Protein AF-A0A382TA37-F1 (afdb_monomer_lite)

Foldseek 3Di:
DDDDDDDPDPLSVLLVVLCVVCVVVLVVVVVVCVVVVHDDPCNVVSCVVSCNVVSPPPVVVVD

pLDDT: mean 92.06, std 8.22, range [43.94, 97.0]

Radius of gyration: 13.65 Å; chains: 1; bounding box: 33×24×35 Å

InterPro domains:
  IPR037069 Acyl-CoA dehydrogenase/oxidase, N-terminal domain superfamily [G3DSA:1.10.540.10] (3-63)

Secondary structure (DSSP, 8-state):
--------SHHHHHHHHHHHTTHHHHHHHHHHHHHTT---SHHHHHHHHTTGGGTTS-GGGT-

Structure (mmCIF, N/CA/C/O backbone):
data_AF-A0A382TA37-F1
#
_entry.id   AF-A0A382TA37-F1
#
loop_
_atom_site.group_PDB
_atom_site.id
_atom_site.type_symbol
_atom_site.label_atom_id
_atom_site.label_alt_id
_atom_site.label_comp_id
_atom_site.label_asym_id
_atom_site.label_entity_id
_atom_site.label_seq_id
_atom_site.pdbx_PDB_ins_code
_atom_site.Cartn_x
_atom_site.Cartn_y
_atom_site.Cartn_z
_atom_site.occupancy
_atom_site.B_iso_or_equiv
_atom_site.auth_seq_id
_atom_site.auth_comp_id
_atom_site.auth_asym_id
_atom_site.auth_atom_id
_atom_site.pdbx_PDB_model_num
ATOM 1 N N . MET A 1 1 ? 13.177 16.699 7.771 1.00 43.94 1 MET A N 1
ATOM 2 C CA . MET A 1 1 ? 12.025 16.778 8.695 1.00 43.94 1 MET A CA 1
ATOM 3 C C . MET A 1 1 ? 11.245 15.481 8.585 1.00 43.94 1 MET A C 1
ATOM 5 O O . MET A 1 1 ? 10.853 15.140 7.478 1.00 43.94 1 MET A O 1
ATOM 9 N N . SER A 1 2 ? 11.093 14.738 9.682 1.00 60.66 2 SER A N 1
ATOM 10 C CA . SER A 1 2 ? 10.205 13.570 9.733 1.00 60.66 2 SER A CA 1
ATOM 11 C C . SER A 1 2 ? 8.841 14.046 10.221 1.00 60.66 2 SER A C 1
ATOM 13 O O . SER A 1 2 ? 8.761 14.656 11.286 1.00 60.66 2 SER A O 1
ATOM 15 N N . TYR A 1 3 ? 7.795 13.836 9.427 1.00 72.00 3 TYR A N 1
ATOM 16 C CA . TYR A 1 3 ? 6.422 14.024 9.879 1.00 72.00 3 TYR A CA 1
ATOM 17 C C . TYR A 1 3 ? 5.939 12.689 10.437 1.00 72.00 3 TYR A C 1
ATOM 19 O O . TYR A 1 3 ? 5.839 11.711 9.701 1.00 72.00 3 TYR A O 1
ATOM 27 N N . GLU A 1 4 ? 5.677 12.651 11.740 1.00 82.12 4 GLU A N 1
ATOM 28 C CA . GLU A 1 4 ? 5.152 11.468 12.416 1.00 82.12 4 GLU A CA 1
ATOM 29 C C . GLU A 1 4 ? 3.621 11.455 12.320 1.00 82.12 4 GLU A C 1
ATOM 31 O O . GLU A 1 4 ? 2.952 12.418 12.713 1.00 82.12 4 GLU A O 1
ATOM 36 N N . LEU A 1 5 ? 3.061 10.364 11.795 1.00 86.56 5 LEU A N 1
ATOM 37 C CA . LEU A 1 5 ? 1.617 10.149 11.787 1.00 86.56 5 LEU A CA 1
ATOM 38 C C . LEU A 1 5 ? 1.160 9.758 13.196 1.00 86.56 5 LEU A C 1
ATOM 40 O O . LEU A 1 5 ? 1.682 8.820 13.785 1.00 86.56 5 LEU A O 1
ATOM 44 N N . LYS A 1 6 ? 0.159 10.468 13.729 1.00 91.75 6 LYS A N 1
ATOM 45 C CA . LYS A 1 6 ? -0.415 10.212 15.062 1.00 91.75 6 LYS A CA 1
ATOM 46 C C . LYS A 1 6 ? -1.864 9.737 14.930 1.00 91.75 6 LYS A C 1
ATOM 48 O O . LYS A 1 6 ? -2.777 10.566 15.037 1.00 91.75 6 LYS A O 1
ATOM 53 N N . PRO A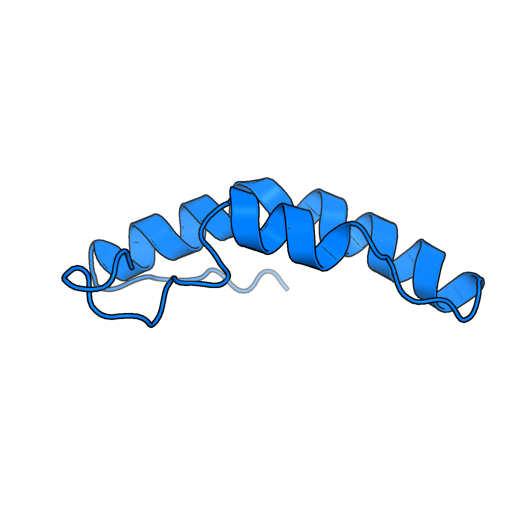 1 7 ? -2.098 8.444 14.633 1.00 93.38 7 PRO A N 1
ATOM 54 C CA . PRO A 1 7 ? -3.448 7.911 14.506 1.00 93.38 7 PRO A CA 1
ATOM 55 C C . PRO A 1 7 ? -4.203 8.031 15.835 1.00 93.38 7 PRO A C 1
ATOM 57 O O . PRO A 1 7 ? -3.655 7.782 16.905 1.00 93.38 7 PRO A O 1
ATOM 60 N N . ARG A 1 8 ? -5.475 8.439 15.763 1.00 97.00 8 ARG A N 1
ATOM 61 C CA . ARG A 1 8 ? -6.355 8.618 16.937 1.00 97.00 8 ARG A CA 1
ATOM 62 C C . ARG A 1 8 ? -7.365 7.487 17.122 1.00 97.00 8 ARG A C 1
ATOM 64 O O . ARG A 1 8 ? -8.120 7.497 18.086 1.00 97.00 8 ARG A O 1
ATOM 71 N N . THR A 1 9 ? -7.415 6.553 16.178 1.00 96.69 9 THR A N 1
ATOM 72 C CA . THR A 1 9 ? -8.357 5.432 16.153 1.00 96.69 9 THR A CA 1
ATOM 73 C C . THR A 1 9 ? -7.598 4.140 15.885 1.00 96.69 9 THR A C 1
ATOM 75 O O . THR A 1 9 ? -6.556 4.161 15.230 1.00 96.69 9 THR A O 1
ATOM 78 N N . GLU A 1 10 ? -8.139 3.008 16.334 1.00 95.12 10 GLU A N 1
ATOM 79 C CA . GLU A 1 10 ? -7.565 1.686 16.044 1.00 95.12 10 GLU A CA 1
ATOM 80 C C . GLU A 1 10 ? -7.478 1.415 14.535 1.00 95.12 10 GLU A C 1
ATOM 82 O O . GLU A 1 10 ? -6.485 0.877 14.055 1.00 95.12 10 GLU A O 1
ATOM 87 N N . ALA A 1 11 ? -8.487 1.843 13.768 1.00 95.31 11 ALA A N 1
ATOM 88 C CA . ALA A 1 11 ? -8.460 1.767 12.307 1.00 95.31 11 ALA A CA 1
ATOM 89 C C . ALA A 1 11 ? -7.300 2.588 11.715 1.00 95.31 11 ALA A C 1
ATOM 91 O O . ALA A 1 11 ? -6.603 2.123 10.817 1.00 95.31 11 ALA A O 1
ATOM 92 N N . GLY A 1 12 ? -7.039 3.778 12.263 1.00 95.62 12 GLY A N 1
ATOM 93 C CA . GLY A 1 12 ? -5.897 4.599 11.871 1.00 95.62 12 GLY A CA 1
ATOM 94 C C . GLY A 1 12 ? -4.553 3.945 12.194 1.00 95.62 12 GLY A C 1
ATOM 95 O O . GLY A 1 12 ? -3.634 4.050 11.389 1.00 95.62 12 GLY A O 1
ATOM 96 N N . VAL A 1 13 ? -4.436 3.248 13.330 1.00 96.06 13 VAL A N 1
ATOM 97 C CA . VAL A 1 13 ? -3.220 2.490 13.681 1.00 96.06 13 VAL A CA 1
ATOM 98 C C . VAL A 1 13 ? -2.971 1.394 12.645 1.00 96.06 13 VAL A C 1
ATOM 100 O O . VAL A 1 13 ? -1.897 1.355 12.050 1.00 96.06 13 VAL A O 1
ATOM 103 N N . LYS A 1 14 ? -3.993 0.584 12.340 1.00 94.81 14 LYS A N 1
ATOM 104 C CA . LYS A 1 14 ? -3.910 -0.479 11.321 1.00 94.81 14 LYS A CA 1
ATOM 105 C C . LYS A 1 14 ? -3.527 0.060 9.942 1.00 94.81 14 LYS A C 1
ATOM 107 O O . LYS A 1 14 ? -2.739 -0.558 9.233 1.00 94.81 14 LYS A O 1
ATOM 112 N N . PHE A 1 15 ? -4.058 1.222 9.565 1.00 95.31 15 PHE A N 1
ATOM 113 C CA . PHE A 1 15 ? -3.705 1.883 8.310 1.00 95.31 15 PHE A CA 1
ATOM 114 C C . PHE A 1 15 ? -2.233 2.308 8.263 1.00 95.31 15 PHE A C 1
ATOM 116 O O . PHE A 1 15 ? -1.560 2.068 7.260 1.00 95.31 15 PHE A O 1
ATOM 123 N N . VAL A 1 16 ? -1.720 2.915 9.338 1.00 94.75 16 VAL A N 1
ATOM 124 C CA . VAL A 1 16 ? -0.306 3.311 9.414 1.00 94.75 16 VAL A CA 1
ATOM 125 C C . VAL A 1 16 ? 0.595 2.080 9.308 1.00 94.75 16 VAL A C 1
ATOM 127 O O . VAL A 1 16 ? 1.495 2.068 8.471 1.00 94.75 16 VAL A O 1
ATOM 130 N N . GLU A 1 17 ? 0.293 1.009 10.046 1.00 93.69 17 GLU A N 1
ATOM 131 C CA . GLU A 1 17 ? 1.029 -0.261 9.957 1.00 93.69 17 GLU A CA 1
ATOM 132 C C . GLU A 1 17 ? 0.998 -0.863 8.540 1.00 93.69 17 GLU A C 1
ATOM 134 O O . GLU A 1 17 ? 2.007 -1.378 8.052 1.00 93.69 17 GLU A O 1
ATOM 139 N N . ALA A 1 18 ? -0.146 -0.797 7.852 1.00 94.38 18 ALA A N 1
ATOM 140 C CA . ALA A 1 18 ? -0.281 -1.265 6.474 1.00 94.38 18 ALA A CA 1
ATOM 141 C C . ALA A 1 18 ? 0.586 -0.454 5.494 1.00 94.38 18 ALA A C 1
ATOM 143 O O . ALA A 1 18 ? 1.220 -1.035 4.608 1.00 94.38 18 ALA A O 1
ATOM 144 N N . ILE A 1 19 ? 0.659 0.871 5.666 1.00 94.19 19 ILE A N 1
ATOM 145 C CA . 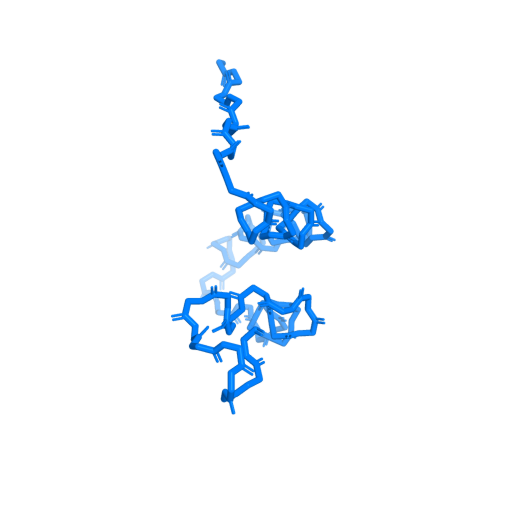ILE A 1 19 ? 1.520 1.747 4.858 1.00 94.19 19 ILE A CA 1
ATOM 146 C C . ILE A 1 19 ? 2.997 1.461 5.111 1.00 94.19 19 ILE A C 1
ATOM 148 O O . ILE A 1 19 ? 3.770 1.383 4.154 1.00 94.19 19 ILE A O 1
ATOM 152 N N . GLU A 1 20 ? 3.404 1.289 6.368 1.00 93.25 20 GLU A N 1
ATOM 153 C CA . GLU A 1 20 ? 4.809 1.051 6.722 1.00 93.25 20 GLU A CA 1
ATOM 154 C C . GLU A 1 20 ? 5.384 -0.200 6.043 1.00 93.25 20 GLU A C 1
ATOM 156 O O . GLU A 1 20 ? 6.561 -0.219 5.681 1.00 93.25 20 GLU A O 1
ATOM 161 N N . ARG A 1 21 ? 4.543 -1.205 5.762 1.00 92.75 21 ARG A N 1
ATOM 162 C CA . ARG A 1 21 ? 4.937 -2.427 5.037 1.00 92.75 21 ARG A CA 1
ATOM 163 C C . ARG A 1 21 ? 5.280 -2.198 3.567 1.00 92.75 21 ARG A C 1
ATOM 165 O O . ARG A 1 21 ? 6.031 -2.986 3.000 1.00 92.75 21 ARG A O 1
ATOM 172 N N . VAL A 1 22 ? 4.729 -1.161 2.937 1.00 94.75 22 VAL A N 1
ATOM 173 C CA . VAL A 1 22 ? 4.885 -0.932 1.489 1.00 94.75 22 VAL A CA 1
ATOM 174 C C . VAL A 1 22 ? 5.709 0.309 1.165 1.00 94.75 22 VAL A C 1
ATOM 176 O O . VAL A 1 22 ? 6.393 0.325 0.144 1.00 94.75 22 VAL A O 1
ATOM 179 N N . ILE A 1 23 ? 5.715 1.327 2.033 1.00 93.56 23 ILE A N 1
ATOM 180 C CA . ILE A 1 23 ? 6.220 2.674 1.720 1.00 93.56 23 ILE A CA 1
ATOM 181 C C . ILE A 1 23 ? 7.662 2.698 1.198 1.00 93.56 23 ILE A C 1
ATOM 183 O O . ILE A 1 23 ? 7.969 3.467 0.287 1.00 93.56 23 ILE A O 1
ATOM 187 N N . THR A 1 24 ? 8.541 1.846 1.729 1.00 93.00 24 THR A N 1
ATOM 188 C 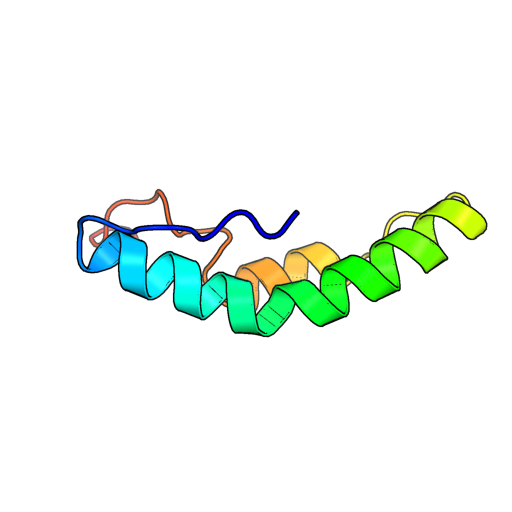CA . THR A 1 24 ? 9.939 1.751 1.282 1.00 93.00 24 THR A CA 1
ATOM 189 C C . THR A 1 24 ? 10.028 1.271 -0.166 1.00 93.00 24 THR A C 1
ATOM 191 O O . THR A 1 24 ? 10.750 1.864 -0.967 1.00 93.00 24 THR A O 1
ATOM 194 N N . ASN A 1 25 ? 9.245 0.252 -0.530 1.00 93.31 25 ASN A N 1
ATOM 195 C CA . ASN A 1 25 ? 9.212 -0.275 -1.893 1.00 93.31 25 ASN A CA 1
ATOM 196 C C . ASN A 1 25 ? 8.603 0.745 -2.858 1.00 93.31 25 ASN A C 1
ATOM 198 O O . ASN A 1 25 ? 9.204 1.019 -3.897 1.00 93.31 25 ASN A O 1
ATOM 202 N N . LEU A 1 26 ? 7.473 1.365 -2.490 1.00 94.69 26 LEU A N 1
ATOM 203 C CA . LEU A 1 26 ? 6.818 2.366 -3.342 1.00 94.69 26 LEU A CA 1
ATOM 204 C C . LEU A 1 26 ? 7.750 3.561 -3.606 1.00 94.69 26 LEU A C 1
ATOM 206 O O . LEU A 1 26 ? 7.834 4.039 -4.734 1.00 94.69 26 LEU A O 1
ATOM 210 N N . ARG A 1 27 ? 8.508 4.017 -2.595 1.00 93.75 27 ARG A N 1
ATOM 211 C CA . ARG A 1 27 ? 9.493 5.104 -2.755 1.00 93.75 27 ARG A CA 1
ATOM 212 C C . ARG A 1 27 ? 10.618 4.746 -3.721 1.00 93.75 27 ARG A C 1
ATOM 214 O O . ARG A 1 27 ? 10.950 5.557 -4.581 1.00 93.75 27 ARG A O 1
ATOM 221 N N . ASN A 1 28 ? 11.188 3.549 -3.596 1.00 93.44 28 ASN A N 1
ATOM 222 C CA . ASN A 1 28 ? 12.257 3.102 -4.490 1.00 93.44 28 ASN A CA 1
ATOM 223 C C . ASN A 1 28 ? 11.763 2.997 -5.939 1.00 93.44 28 ASN A C 1
ATOM 225 O O . ASN A 1 28 ? 12.440 3.455 -6.859 1.00 93.44 28 ASN A O 1
ATOM 229 N N . ARG A 1 29 ? 10.560 2.448 -6.145 1.00 94.62 29 ARG A N 1
ATOM 230 C CA . ARG A 1 29 ? 9.977 2.307 -7.485 1.00 94.62 29 ARG A CA 1
ATOM 231 C C . ARG A 1 29 ? 9.528 3.633 -8.085 1.00 94.62 29 ARG A C 1
ATOM 233 O O . ARG A 1 29 ? 9.643 3.794 -9.296 1.00 94.62 29 ARG A O 1
ATOM 240 N N . ALA A 1 30 ? 9.089 4.595 -7.272 1.00 94.38 30 ALA A N 1
ATOM 241 C CA . ALA A 1 30 ? 8.756 5.938 -7.744 1.00 94.38 30 ALA A CA 1
ATOM 242 C C . ALA A 1 30 ? 9.959 6.612 -8.422 1.00 94.38 30 ALA A C 1
ATOM 244 O O . ALA A 1 30 ? 9.813 7.148 -9.516 1.00 94.38 30 ALA A O 1
ATOM 245 N N . LEU A 1 31 ? 11.153 6.513 -7.824 1.00 92.94 31 LEU A N 1
ATOM 246 C CA . LEU A 1 31 ? 12.382 7.053 -8.414 1.00 92.94 31 LEU A CA 1
ATOM 247 C C . LEU A 1 31 ? 12.722 6.390 -9.760 1.00 92.94 31 LEU A C 1
ATOM 249 O O . LEU A 1 31 ? 13.043 7.077 -10.724 1.00 92.94 31 LEU A O 1
ATOM 253 N N . ILE A 1 32 ? 12.633 5.059 -9.834 1.00 93.94 32 ILE A N 1
ATOM 254 C CA . ILE A 1 32 ? 12.923 4.295 -11.061 1.00 93.94 32 ILE A CA 1
ATOM 255 C C . ILE A 1 32 ? 11.902 4.619 -12.162 1.00 93.94 32 ILE A C 1
ATOM 257 O O . ILE A 1 32 ? 12.257 4.788 -13.327 1.00 93.94 32 ILE A O 1
ATOM 261 N N . SER A 1 33 ? 10.627 4.711 -11.790 1.00 95.38 33 SER A N 1
ATOM 262 C CA . SER A 1 33 ? 9.525 4.983 -12.716 1.00 95.38 33 SER A CA 1
ATOM 263 C C . SER A 1 33 ? 9.633 6.370 -13.334 1.00 95.38 33 SER A C 1
ATOM 265 O O . SER A 1 33 ? 9.436 6.507 -14.541 1.00 95.38 33 SER A O 1
ATOM 267 N N . ASP A 1 34 ? 10.004 7.364 -12.522 1.00 95.62 34 ASP A N 1
ATOM 268 C CA . ASP A 1 34 ? 10.267 8.737 -12.954 1.00 95.62 34 ASP A CA 1
ATOM 269 C C . ASP A 1 34 ? 11.411 8.789 -13.980 1.00 95.62 34 ASP A C 1
ATOM 271 O O . ASP A 1 34 ? 11.227 9.285 -15.092 1.00 95.62 34 ASP A O 1
ATOM 275 N N . GLN A 1 35 ? 12.549 8.151 -13.673 1.00 95.62 35 GLN A N 1
ATOM 276 C CA . GLN A 1 35 ? 13.705 8.073 -14.580 1.00 95.62 35 GLN A CA 1
ATOM 277 C C . GLN A 1 35 ? 13.373 7.420 -15.929 1.00 95.62 35 GLN A C 1
ATOM 279 O O . GLN A 1 35 ? 13.920 7.810 -16.959 1.00 95.62 35 GLN A O 1
ATOM 284 N N . ASN A 1 36 ? 12.466 6.444 -15.927 1.00 96.00 36 ASN A N 1
ATOM 285 C CA . ASN A 1 36 ? 12.098 5.674 -17.112 1.00 96.00 36 ASN A CA 1
ATOM 286 C C . A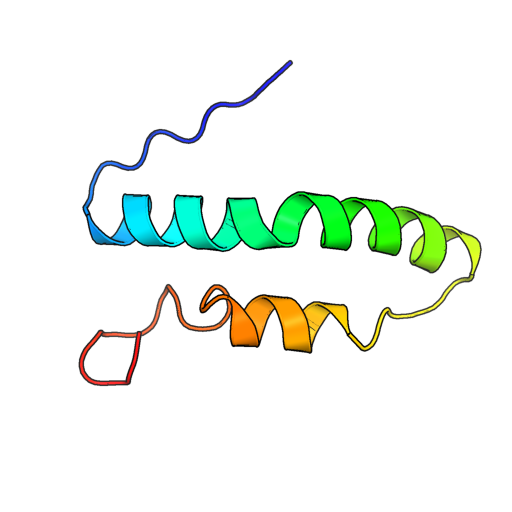SN A 1 36 ? 10.839 6.193 -17.822 1.00 96.00 36 ASN A C 1
ATOM 288 O O . ASN A 1 36 ? 10.420 5.590 -18.809 1.00 96.00 36 ASN A O 1
ATOM 292 N N . SER A 1 37 ? 10.218 7.277 -17.335 1.00 96.00 37 SER A N 1
ATOM 293 C CA . SER A 1 37 ? 8.933 7.786 -17.849 1.00 96.00 37 SER A CA 1
ATOM 294 C C . SER A 1 37 ? 7.863 6.688 -17.961 1.00 96.00 37 SER A C 1
ATOM 296 O O . SER A 1 37 ? 7.180 6.554 -18.977 1.00 96.00 37 SER A O 1
ATOM 298 N N . SER A 1 38 ? 7.744 5.866 -16.917 1.00 95.94 38 SER A N 1
ATOM 299 C CA . SER A 1 38 ? 6.890 4.672 -16.904 1.00 95.94 38 SER A CA 1
ATOM 300 C C . SER A 1 38 ? 5.981 4.631 -15.677 1.00 95.94 38 SER A C 1
ATOM 302 O O . SER A 1 38 ? 6.211 5.330 -14.694 1.00 95.94 38 SER A O 1
ATOM 304 N N . ILE A 1 39 ? 4.929 3.813 -15.740 1.00 92.50 39 ILE A N 1
ATOM 305 C CA . ILE A 1 39 ? 4.073 3.509 -14.590 1.00 92.50 39 ILE A CA 1
ATOM 306 C C . ILE A 1 39 ? 4.535 2.183 -13.990 1.00 92.50 39 ILE A C 1
ATOM 308 O O . ILE A 1 39 ? 4.598 1.178 -14.698 1.00 92.50 39 ILE A O 1
ATOM 312 N N . ASP A 1 40 ? 4.790 2.164 -12.682 1.00 94.00 40 ASP A N 1
ATOM 313 C CA . ASP A 1 40 ? 5.030 0.922 -11.950 1.00 94.00 40 ASP A CA 1
ATOM 314 C C . ASP A 1 40 ? 3.728 0.125 -11.803 1.00 94.00 40 ASP A C 1
ATOM 316 O O . ASP A 1 40 ? 2.799 0.538 -11.103 1.00 94.00 40 ASP A O 1
ATOM 320 N N . VAL A 1 41 ? 3.652 -1.017 -12.485 1.00 91.06 41 VAL A N 1
ATOM 321 C CA . VAL A 1 41 ? 2.451 -1.869 -12.510 1.00 91.06 41 VAL A CA 1
ATOM 322 C C . VAL A 1 41 ? 2.215 -2.601 -11.186 1.00 91.06 41 VAL A C 1
ATOM 324 O O . VAL A 1 41 ? 1.072 -2.908 -10.844 1.00 91.06 41 VAL A O 1
ATOM 327 N N . ASP A 1 42 ? 3.275 -2.827 -10.411 1.00 94.19 42 ASP A N 1
ATOM 328 C CA . ASP A 1 42 ? 3.218 -3.568 -9.151 1.00 94.19 42 ASP A CA 1
ATOM 329 C C . ASP A 1 42 ? 2.771 -2.684 -7.976 1.00 94.19 42 ASP A C 1
ATOM 331 O O . ASP A 1 42 ? 2.256 -3.182 -6.974 1.00 94.19 42 ASP A O 1
ATOM 335 N N . ASN A 1 43 ? 2.884 -1.361 -8.117 1.00 92.62 43 ASN A N 1
ATOM 336 C CA . ASN A 1 43 ? 2.549 -0.352 -7.110 1.00 92.62 43 ASN A CA 1
ATOM 337 C C . ASN A 1 43 ? 1.131 -0.540 -6.548 1.00 92.62 43 ASN A C 1
ATOM 339 O O . ASN A 1 43 ? 0.912 -0.574 -5.336 1.00 92.62 43 ASN A O 1
ATOM 343 N N . PHE A 1 44 ? 0.149 -0.715 -7.438 1.00 91.62 44 PHE A N 1
ATOM 344 C CA . PHE A 1 44 ? -1.241 -0.924 -7.034 1.00 91.62 44 PHE A CA 1
ATOM 345 C C . PHE A 1 44 ? -1.461 -2.297 -6.394 1.00 91.62 44 PHE A C 1
ATOM 347 O O . PHE A 1 44 ? -2.202 -2.411 -5.416 1.00 91.62 44 PHE A O 1
ATOM 354 N N . SER A 1 45 ? -0.808 -3.338 -6.916 1.00 94.69 45 SER A N 1
ATOM 355 C CA . SER A 1 45 ? -0.911 -4.690 -6.363 1.00 94.69 45 SER A CA 1
ATOM 356 C C . SER A 1 45 ? -0.398 -4.743 -4.923 1.00 94.69 45 SER A C 1
ATOM 358 O O . SER A 1 45 ? -1.047 -5.339 -4.058 1.00 94.69 45 SER A O 1
ATOM 360 N N . ASP A 1 46 ? 0.702 -4.047 -4.640 1.00 95.06 46 ASP A N 1
ATOM 361 C CA . ASP A 1 46 ? 1.286 -3.968 -3.303 1.00 95.06 46 ASP A CA 1
ATOM 362 C C . ASP A 1 46 ? 0.384 -3.195 -2.336 1.00 95.06 46 ASP A C 1
ATOM 364 O O . ASP A 1 46 ? 0.115 -3.678 -1.235 1.00 95.06 46 ASP A O 1
ATOM 368 N N . MET A 1 47 ? -0.166 -2.047 -2.758 1.00 94.19 47 MET A N 1
ATOM 369 C CA . MET A 1 47 ? -1.146 -1.291 -1.959 1.00 94.19 47 MET A CA 1
ATOM 370 C C . MET A 1 47 ? -2.425 -2.088 -1.677 1.00 94.19 47 MET A C 1
ATOM 372 O O . MET A 1 47 ? -3.038 -1.938 -0.618 1.00 94.19 47 MET A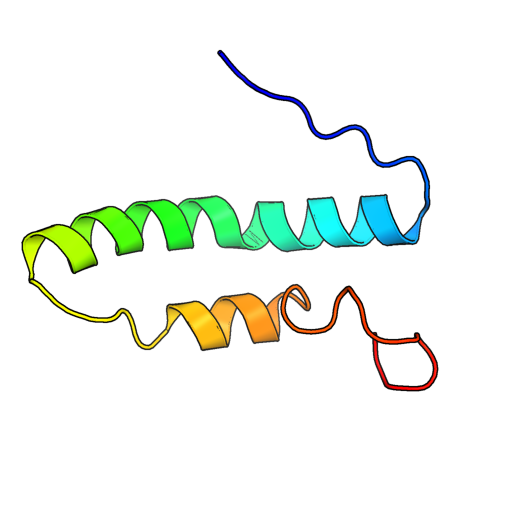 O 1
ATOM 376 N N . ARG A 1 48 ? -2.850 -2.930 -2.621 1.00 93.56 48 ARG A N 1
ATOM 377 C CA . ARG A 1 48 ? -4.015 -3.800 -2.445 1.00 93.56 48 ARG A CA 1
ATOM 378 C C . ARG A 1 48 ? -3.725 -4.937 -1.476 1.00 93.56 48 ARG A C 1
ATOM 380 O O . ARG A 1 48 ? -4.525 -5.199 -0.585 1.00 93.56 48 ARG A O 1
ATOM 387 N N . THR A 1 49 ? -2.576 -5.588 -1.625 1.00 93.50 49 THR A N 1
ATOM 388 C CA . THR A 1 49 ? -2.169 -6.717 -0.774 1.00 93.50 49 THR A CA 1
ATOM 389 C C . THR A 1 49 ? -1.916 -6.276 0.667 1.00 93.50 49 THR A C 1
ATOM 391 O O . THR A 1 49 ? -2.186 -7.032 1.598 1.00 93.50 49 THR A O 1
ATOM 394 N N . SER A 1 50 ? -1.456 -5.040 0.876 1.00 93.31 50 SER A N 1
ATOM 395 C CA . SER A 1 50 ? -1.294 -4.468 2.215 1.00 93.31 50 SER A CA 1
ATOM 396 C C . SER A 1 50 ? -2.600 -3.990 2.860 1.00 93.31 50 SER A C 1
ATOM 398 O O . SER A 1 50 ? -2.590 -3.681 4.048 1.00 93.31 50 SER A O 1
ATOM 400 N N . GLY A 1 51 ? -3.713 -3.933 2.117 1.00 93.44 51 GLY A N 1
ATOM 401 C CA . GLY A 1 51 ? -5.000 -3.409 2.593 1.00 93.44 51 GLY A CA 1
ATOM 402 C C . GLY A 1 51 ? -5.116 -1.880 2.549 1.00 93.44 51 GLY A C 1
ATOM 403 O O . GLY A 1 51 ? -6.151 -1.325 2.910 1.00 93.44 51 GLY A O 1
ATOM 404 N N . VAL A 1 52 ? -4.091 -1.171 2.063 1.00 95.31 52 VAL A N 1
ATOM 405 C CA . VAL A 1 52 ? -4.104 0.299 1.949 1.00 95.31 52 VAL A CA 1
ATOM 406 C C . VAL A 1 52 ? -5.193 0.770 0.984 1.00 95.31 52 VAL A C 1
ATOM 408 O O . VAL A 1 52 ? -5.859 1.769 1.252 1.00 95.31 52 VAL A O 1
ATOM 411 N N . SER A 1 53 ? -5.427 0.043 -0.113 1.00 94.38 53 SER A N 1
ATOM 412 C CA . SER A 1 53 ? -6.423 0.437 -1.122 1.00 94.38 53 SER A CA 1
ATOM 413 C C . SER A 1 53 ? -7.872 0.407 -0.621 1.00 94.38 53 SER A C 1
ATOM 415 O O . SER A 1 53 ? -8.738 1.013 -1.246 1.00 94.38 53 SER A O 1
ATOM 417 N N . THR A 1 54 ? -8.154 -0.311 0.470 1.00 94.88 54 THR A N 1
ATOM 418 C CA . THR A 1 54 ? -9.506 -0.488 1.026 1.00 94.88 54 THR A CA 1
ATOM 419 C C . THR A 1 54 ? -9.690 0.171 2.391 1.00 94.88 54 THR A C 1
ATOM 421 O O . THR A 1 54 ? -10.789 0.124 2.928 1.00 94.88 54 THR A O 1
ATOM 424 N N . ALA A 1 55 ? -8.669 0.849 2.926 1.00 94.81 55 ALA A N 1
ATOM 425 C CA . ALA A 1 55 ? -8.643 1.362 4.301 1.00 94.81 55 ALA A CA 1
ATOM 426 C C . ALA A 1 55 ? -9.743 2.382 4.659 1.00 94.81 55 ALA A C 1
ATOM 428 O O . ALA A 1 55 ? -9.977 2.662 5.833 1.00 94.81 55 ALA A O 1
ATOM 429 N N . PHE A 1 56 ? -10.404 2.963 3.657 1.00 93.94 56 PHE A N 1
ATOM 430 C CA . PHE A 1 56 ? -11.502 3.918 3.837 1.00 93.94 56 PHE A CA 1
ATOM 431 C C . PHE A 1 56 ? -12.881 3.313 3.553 1.00 93.94 56 PHE A C 1
ATOM 433 O O . PHE A 1 56 ? -13.883 4.029 3.555 1.00 93.94 56 PHE A O 1
ATOM 440 N N . LEU A 1 57 ? -12.946 2.007 3.293 1.00 95.31 57 LEU A N 1
ATOM 441 C CA . LEU A 1 57 ? -14.207 1.293 3.174 1.00 95.31 57 LEU A CA 1
ATOM 442 C C . LEU A 1 57 ? -14.751 0.943 4.565 1.00 95.31 57 LEU A C 1
ATOM 444 O O . LEU A 1 57 ? -13.986 0.742 5.508 1.00 95.31 57 LEU A O 1
ATOM 448 N N . PRO A 1 58 ? -16.080 0.830 4.716 1.00 95.44 58 PRO A N 1
ATOM 449 C CA . PRO A 1 58 ? -16.658 0.249 5.916 1.00 95.44 58 PRO A CA 1
ATOM 450 C C . PRO A 1 58 ? -16.151 -1.180 6.131 1.00 95.44 58 PRO A C 1
ATOM 452 O O . PRO A 1 58 ? -16.057 -1.959 5.180 1.00 95.44 58 PRO A O 1
ATOM 455 N N . GLN A 1 59 ? -15.947 -1.566 7.391 1.00 92.06 59 GLN A N 1
ATOM 456 C CA . GLN A 1 59 ? -15.560 -2.935 7.749 1.00 92.06 59 GLN A CA 1
ATOM 457 C C . GLN A 1 59 ? -16.558 -3.978 7.215 1.00 92.06 59 GLN A C 1
ATOM 459 O O . GLN A 1 59 ? -16.170 -5.062 6.789 1.00 92.06 59 GLN A O 1
ATOM 464 N N . SER A 1 60 ? -17.851 -3.636 7.156 1.00 96.12 60 SER A N 1
ATOM 465 C CA . SER A 1 60 ? -18.896 -4.496 6.579 1.00 96.12 60 SER A CA 1
ATOM 466 C C . SER A 1 60 ? -18.699 -4.800 5.088 1.00 96.12 60 SER A C 1
ATOM 468 O O . SER A 1 60 ? -19.311 -5.730 4.575 1.00 96.12 60 SER A O 1
ATOM 470 N N . CYS A 1 61 ? -17.867 -4.022 4.396 1.00 93.31 61 CYS A N 1
ATOM 471 C CA . CYS A 1 61 ? -17.527 -4.187 2.986 1.00 93.31 61 CYS A CA 1
ATOM 472 C C . CYS A 1 61 ? -16.099 -4.731 2.784 1.00 93.31 61 CYS A C 1
ATOM 474 O O . CYS A 1 61 ? -15.616 -4.735 1.654 1.00 93.31 61 CYS A O 1
ATOM 476 N N . GLY A 1 62 ? -15.421 -5.171 3.853 1.00 87.50 62 GLY A N 1
ATOM 477 C CA . GLY A 1 62 ? -14.046 -5.681 3.796 1.00 87.50 62 GLY A CA 1
ATOM 478 C C . GLY A 1 62 ? -12.953 -4.612 3.912 1.00 87.50 62 GLY A C 1
ATOM 479 O O .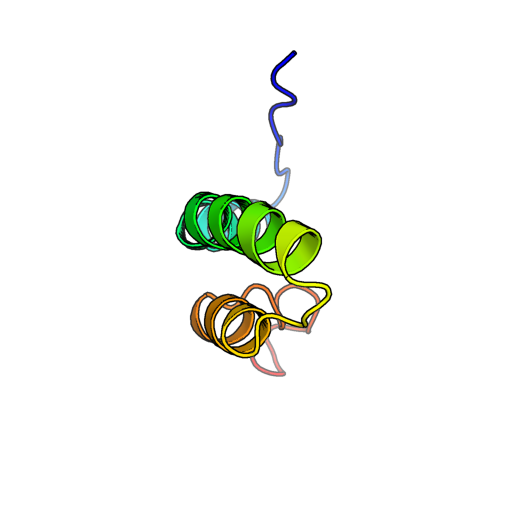 GLY A 1 62 ? -11.839 -4.846 3.443 1.00 87.50 62 GLY A O 1
ATOM 480 N N . GLY A 1 63 ? -13.280 -3.447 4.484 1.00 86.94 63 GLY A N 1
ATOM 481 C CA . GLY A 1 63 ? -12.302 -2.441 4.921 1.00 86.94 63 GLY A CA 1
ATOM 482 C C . GLY A 1 63 ? -11.558 -2.822 6.196 1.00 86.94 63 GLY A C 1
ATOM 483 O O . GLY A 1 63 ? -12.112 -3.610 7.000 1.00 86.94 63 GLY A O 1
#

Organism: NCBI:txid408172

Sequence (63 aa):
MSYELKPRTEAGVKFVEAIERVITNLRNRALISDQNSSIDVDNFSDMRTSGVSTAFLPQSCGG